Protein AF-A0AB74QGL4-F1 (afdb_monomer)

Foldseek 3Di:
DCVPQPPDPVVVVVVVVVVVVVVVVVVVVLVVVLVLVQLVCCLVPVDRPSVVSVVVSVVCVVVCVVVLVVVLVVLLVVLVPDPPDPDGDPSNVVSVCCSPPVVVVVVVVVVVVVCVPDPSVVCSVVSVVVVVVD

pLDDT: mean 82.76, std 7.64, range [56.25, 94.06]

Mean predicted aligned error: 7.87 Å

Structure (mmCIF, N/CA/C/O backbone):
data_AF-A0AB74QGL4-F1
#
_entry.id   AF-A0AB74QGL4-F1
#
loop_
_atom_site.group_PDB
_atom_site.id
_atom_site.type_symbol
_atom_site.label_atom_id
_atom_site.label_alt_id
_atom_site.label_comp_id
_atom_site.label_asym_id
_atom_site.label_entity_id
_atom_site.label_seq_id
_atom_site.pdbx_PDB_ins_code
_atom_site.Cartn_x
_atom_site.Cartn_y
_atom_site.Cartn_z
_atom_site.occupancy
_atom_site.B_iso_or_equiv
_atom_site.auth_seq_id
_atom_site.auth_comp_id
_atom_site.auth_asym_id
_atom_site.auth_atom_id
_atom_site.pdbx_PDB_model_num
ATOM 1 N N . MET A 1 1 ? 0.724 6.152 -17.174 1.00 58.84 1 MET A N 1
ATOM 2 C CA . MET A 1 1 ? 1.965 6.943 -17.337 1.00 58.84 1 MET A CA 1
ATOM 3 C C . MET A 1 1 ? 2.646 6.652 -18.674 1.00 58.84 1 MET A C 1
ATOM 5 O O . MET A 1 1 ? 2.504 7.461 -19.574 1.00 58.84 1 MET A O 1
ATOM 9 N N . PHE A 1 2 ? 3.272 5.487 -18.877 1.00 57.16 2 PHE A N 1
ATOM 10 C CA . PHE A 1 2 ? 4.032 5.209 -20.113 1.00 57.16 2 PHE A CA 1
ATOM 11 C C . PHE A 1 2 ? 3.190 4.930 -21.373 1.00 57.16 2 PHE A C 1
ATOM 13 O O . PHE A 1 2 ? 3.674 5.147 -22.476 1.00 57.16 2 PHE A O 1
ATOM 20 N N . ILE A 1 3 ? 1.934 4.488 -21.230 1.00 58.81 3 ILE A N 1
ATOM 21 C CA . ILE A 1 3 ? 1.041 4.209 -22.377 1.00 58.81 3 ILE A CA 1
ATOM 22 C C . ILE A 1 3 ? 0.466 5.495 -22.998 1.00 58.81 3 ILE A C 1
ATOM 24 O O . ILE A 1 3 ? 0.276 5.553 -24.204 1.00 58.81 3 ILE A O 1
ATOM 28 N N . ILE A 1 4 ? 0.211 6.528 -22.187 1.00 58.06 4 ILE A N 1
ATOM 29 C CA . ILE A 1 4 ? -0.467 7.764 -22.626 1.00 58.06 4 ILE A CA 1
ATOM 30 C C . ILE A 1 4 ? 0.546 8.831 -23.065 1.00 58.06 4 ILE A C 1
ATOM 32 O O . ILE A 1 4 ? 0.254 9.647 -23.929 1.00 58.06 4 ILE A O 1
ATOM 36 N N . VAL A 1 5 ? 1.742 8.826 -22.468 1.00 59.66 5 VAL A N 1
ATOM 37 C CA . VAL A 1 5 ? 2.702 9.932 -22.592 1.00 59.66 5 VAL A CA 1
ATOM 38 C C . VAL A 1 5 ? 3.974 9.560 -23.373 1.00 59.66 5 VAL A C 1
ATOM 40 O O . VAL A 1 5 ? 4.746 10.427 -23.784 1.00 59.66 5 VAL A O 1
ATOM 43 N N . GLY A 1 6 ? 4.193 8.267 -23.620 1.00 65.56 6 GLY A N 1
ATOM 44 C CA . GLY A 1 6 ? 5.364 7.774 -24.343 1.00 65.56 6 GLY A CA 1
ATOM 45 C C . GLY A 1 6 ? 6.688 8.069 -23.625 1.00 65.56 6 GLY A C 1
ATOM 46 O O . GLY A 1 6 ? 6.773 7.997 -22.401 1.00 65.56 6 GLY A O 1
ATOM 47 N N . GLN A 1 7 ? 7.726 8.383 -24.406 1.00 65.44 7 GLN A N 1
ATOM 48 C CA . GLN A 1 7 ? 9.082 8.738 -23.944 1.00 65.44 7 GLN A CA 1
ATOM 49 C C . GLN A 1 7 ? 9.241 10.249 -23.669 1.00 65.44 7 GLN A C 1
ATOM 51 O O . GLN A 1 7 ? 10.347 10.726 -23.425 1.00 65.44 7 GLN A O 1
ATOM 56 N N . ASN A 1 8 ? 8.159 11.036 -23.748 1.00 77.00 8 ASN A N 1
ATOM 57 C CA . ASN A 1 8 ? 8.252 12.489 -23.650 1.00 77.00 8 ASN A CA 1
ATOM 58 C C . ASN A 1 8 ? 8.458 12.923 -22.190 1.00 77.00 8 ASN A C 1
ATOM 60 O O . ASN A 1 8 ? 7.542 12.847 -21.367 1.00 77.00 8 ASN A O 1
ATOM 64 N N . TYR A 1 9 ? 9.670 13.385 -21.880 1.00 73.75 9 TYR A N 1
ATOM 65 C CA . TYR A 1 9 ? 10.119 13.714 -20.526 1.00 73.75 9 TYR A CA 1
ATOM 66 C C . TYR A 1 9 ? 9.180 14.686 -19.793 1.00 73.75 9 TYR A C 1
ATOM 68 O O . TYR A 1 9 ? 8.822 14.451 -18.639 1.00 73.75 9 TYR A O 1
ATOM 76 N N . ILE A 1 10 ? 8.703 15.728 -20.483 1.00 79.62 10 ILE A N 1
ATOM 77 C CA . ILE A 1 10 ? 7.786 16.726 -19.908 1.00 79.62 10 ILE A CA 1
ATOM 78 C C . ILE A 1 10 ? 6.482 16.063 -19.470 1.00 79.62 10 ILE A C 1
ATOM 80 O O . ILE A 1 10 ? 5.995 16.278 -18.362 1.00 79.62 10 ILE A O 1
ATOM 84 N N . GLY A 1 11 ? 5.918 15.212 -20.318 1.00 79.19 11 GLY A N 1
ATOM 85 C CA . GLY A 1 11 ? 4.656 14.576 -20.001 1.00 79.19 11 GLY A CA 1
ATOM 86 C C . GLY A 1 11 ? 4.783 13.485 -18.921 1.00 79.19 11 GLY A C 1
ATOM 87 O O . GLY A 1 11 ? 3.84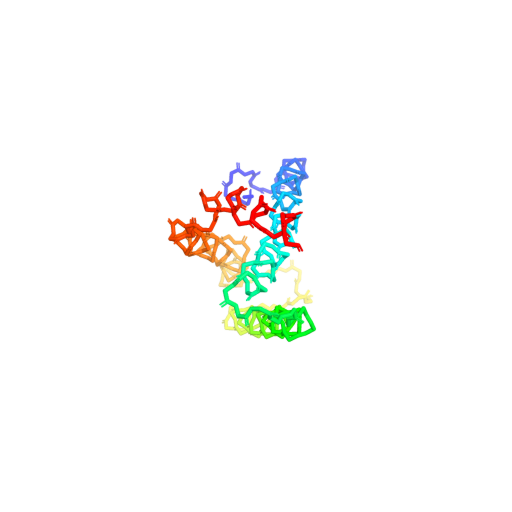5 13.273 -18.151 1.00 79.19 11 GLY A O 1
ATOM 88 N N . VAL A 1 12 ? 5.943 12.827 -18.806 1.00 79.50 12 VAL A N 1
ATOM 89 C CA . VAL A 1 12 ? 6.260 11.923 -17.684 1.00 79.50 12 VAL A CA 1
ATOM 90 C C . VAL A 1 12 ? 6.264 12.713 -16.371 1.00 79.50 12 VAL A C 1
ATOM 92 O O . VAL A 1 12 ? 5.668 12.264 -15.394 1.00 79.50 12 VAL A O 1
ATOM 95 N N . ILE A 1 13 ? 6.843 13.918 -16.347 1.00 82.00 13 ILE A N 1
ATOM 96 C CA . ILE A 1 13 ? 6.806 14.793 -15.164 1.00 82.00 13 ILE A CA 1
ATOM 97 C C . ILE A 1 13 ? 5.366 15.163 -14.797 1.00 82.00 13 ILE A C 1
ATOM 99 O O . ILE A 1 13 ? 4.964 14.961 -13.651 1.00 82.00 13 ILE A O 1
ATOM 103 N N . PHE A 1 14 ? 4.561 15.636 -15.753 1.00 83.94 14 PHE A N 1
ATOM 104 C CA . PHE A 1 14 ? 3.157 15.979 -15.488 1.00 83.94 14 PHE A CA 1
ATOM 105 C C . PHE A 1 14 ? 2.355 14.787 -14.947 1.00 83.94 14 PHE A C 1
ATOM 107 O O . PHE A 1 14 ? 1.614 14.921 -13.972 1.00 83.94 14 PHE A O 1
ATOM 114 N N . ALA A 1 15 ? 2.544 13.595 -15.518 1.00 81.38 15 ALA A N 1
ATOM 115 C CA . ALA A 1 15 ? 1.896 12.383 -15.028 1.00 81.38 15 ALA A CA 1
ATOM 116 C C . ALA A 1 15 ? 2.344 12.002 -13.604 1.00 81.38 15 ALA A C 1
ATOM 118 O O . ALA A 1 15 ? 1.521 11.532 -12.816 1.00 81.38 15 ALA A O 1
ATOM 119 N N . SER A 1 16 ? 3.615 12.225 -13.248 1.00 81.62 16 SER A N 1
ATOM 120 C CA . SER A 1 16 ? 4.120 12.020 -11.881 1.00 81.62 16 SER A CA 1
ATOM 121 C C . SER A 1 16 ? 3.458 12.956 -10.877 1.00 81.62 16 SER A C 1
ATOM 123 O O . SER A 1 16 ? 3.130 12.516 -9.777 1.00 81.62 16 SER A O 1
ATOM 125 N N . VAL A 1 17 ? 3.223 14.219 -11.248 1.00 85.94 17 VAL A N 1
ATOM 126 C CA . VAL A 1 17 ? 2.540 15.193 -10.380 1.00 85.94 17 VAL A CA 1
ATOM 127 C C . VAL A 1 17 ? 1.105 14.750 -10.103 1.00 85.94 17 VAL A C 1
ATOM 129 O O . VAL A 1 17 ? 0.704 14.668 -8.944 1.00 85.94 17 VAL A O 1
ATOM 132 N N . ILE A 1 18 ? 0.357 14.370 -11.143 1.00 85.31 18 ILE A N 1
ATOM 133 C CA . ILE A 1 18 ? -1.021 13.870 -10.995 1.00 85.31 18 ILE A CA 1
ATOM 134 C C . ILE A 1 18 ? -1.051 12.617 -10.111 1.00 85.31 18 ILE A C 1
ATOM 136 O O . ILE A 1 18 ? -1.861 12.518 -9.188 1.00 85.31 18 ILE A O 1
ATOM 140 N N . LYS A 1 19 ? -0.129 11.673 -10.346 1.00 82.38 19 LYS A N 1
ATOM 141 C CA . LYS A 1 19 ? 0.020 10.475 -9.509 1.00 82.38 19 LYS A CA 1
ATOM 142 C C . LYS A 1 19 ? 0.323 10.844 -8.052 1.00 82.38 19 LYS A C 1
ATOM 144 O O . LYS A 1 19 ? -0.220 10.213 -7.146 1.00 82.38 19 LYS A O 1
ATOM 149 N N . GLY A 1 20 ? 1.172 11.845 -7.820 1.00 84.31 20 GLY A N 1
ATOM 150 C CA . GLY A 1 20 ? 1.522 12.342 -6.489 1.00 84.31 20 GLY A CA 1
ATOM 151 C C . GLY A 1 20 ? 0.308 12.858 -5.721 1.00 84.31 20 GLY A C 1
ATOM 152 O O . GLY A 1 20 ? 0.088 12.439 -4.589 1.00 84.31 20 GLY A O 1
ATOM 153 N N . ILE A 1 21 ? -0.527 13.675 -6.367 1.00 87.94 21 ILE A N 1
ATOM 154 C CA . ILE A 1 21 ? -1.764 14.207 -5.771 1.00 87.94 21 ILE A CA 1
ATOM 155 C C . ILE A 1 21 ? -2.724 13.068 -5.398 1.00 87.94 21 ILE A C 1
ATOM 157 O O . ILE A 1 21 ? -3.218 13.022 -4.274 1.00 87.94 21 ILE A O 1
ATOM 161 N N . GLY A 1 22 ? -2.937 12.102 -6.300 1.00 83.56 22 GLY A N 1
ATOM 162 C CA . GLY A 1 22 ? -3.781 10.937 -6.003 1.00 83.56 22 GLY A CA 1
ATOM 163 C C . GLY A 1 22 ? -3.228 10.069 -4.866 1.00 83.56 22 GLY A C 1
ATOM 164 O O . GLY A 1 22 ? -3.978 9.601 -4.012 1.00 83.56 22 GLY A O 1
ATOM 165 N N . SER A 1 23 ? -1.905 9.898 -4.812 1.00 82.62 23 SER A N 1
ATOM 166 C CA . SER A 1 23 ? -1.247 9.113 -3.759 1.00 82.62 23 SER A CA 1
ATOM 167 C C . SER A 1 23 ? -1.340 9.791 -2.390 1.00 82.62 23 SER A C 1
ATOM 169 O O . SER A 1 23 ? -1.450 9.096 -1.383 1.00 82.62 23 SER A O 1
ATOM 171 N N . ALA A 1 24 ? -1.331 11.128 -2.345 1.00 84.81 24 ALA A N 1
ATOM 172 C CA . ALA A 1 24 ? -1.468 11.884 -1.103 1.00 84.81 24 ALA A CA 1
ATOM 173 C C . ALA A 1 24 ? -2.826 11.636 -0.435 1.00 84.81 24 ALA A C 1
ATOM 175 O O . ALA A 1 24 ? -2.865 11.346 0.758 1.00 84.81 24 ALA A O 1
ATOM 176 N N . GLY A 1 25 ? -3.916 11.658 -1.212 1.00 84.31 25 GLY A N 1
ATOM 177 C CA . GLY A 1 25 ? -5.257 11.359 -0.700 1.00 84.31 25 GLY A CA 1
ATOM 178 C C . GLY A 1 25 ? -5.364 9.941 -0.136 1.00 84.31 25 GLY A C 1
ATOM 179 O O . GLY A 1 25 ? -5.852 9.745 0.974 1.00 84.31 25 GLY A O 1
ATOM 180 N N . ILE A 1 26 ? -4.825 8.950 -0.856 1.00 84.44 26 ILE A N 1
ATOM 181 C CA . ILE A 1 26 ? -4.811 7.557 -0.385 1.00 84.44 26 ILE A CA 1
ATOM 182 C C . ILE A 1 26 ? -4.031 7.433 0.931 1.00 84.44 26 ILE A C 1
ATOM 184 O O . ILE A 1 26 ? -4.502 6.782 1.862 1.00 84.44 26 ILE A O 1
ATOM 188 N N . ALA A 1 27 ? -2.861 8.072 1.025 1.00 84.75 27 ALA A N 1
ATOM 189 C CA . ALA A 1 27 ? -2.041 8.031 2.230 1.00 84.75 27 ALA A CA 1
ATOM 190 C C . ALA A 1 27 ? -2.750 8.677 3.431 1.00 84.75 27 ALA A C 1
ATOM 192 O O . ALA A 1 27 ? -2.728 8.102 4.516 1.00 84.75 27 ALA A O 1
ATOM 193 N N . SER A 1 28 ? -3.419 9.822 3.248 1.00 85.12 28 SER A N 1
ATOM 194 C CA . SER A 1 28 ? -4.167 10.470 4.333 1.00 85.12 28 SER A CA 1
ATOM 195 C C . SER A 1 28 ? -5.360 9.638 4.800 1.00 85.12 28 SER A C 1
ATOM 197 O O . SER A 1 28 ? -5.559 9.469 6.001 1.00 85.12 28 SER A O 1
ATOM 199 N N . THR A 1 29 ? -6.129 9.070 3.868 1.00 84.88 29 THR A N 1
ATOM 200 C CA . THR A 1 29 ? -7.326 8.288 4.206 1.00 84.88 29 THR A CA 1
ATOM 201 C C . THR A 1 29 ? -6.969 6.960 4.868 1.00 84.88 29 THR A C 1
ATOM 203 O O . THR A 1 29 ? -7.709 6.491 5.726 1.00 84.88 29 THR A O 1
ATOM 206 N N . MET A 1 30 ? -5.816 6.368 4.536 1.00 85.56 30 MET A N 1
ATOM 207 C CA . MET A 1 30 ? -5.351 5.140 5.183 1.00 85.56 30 MET A CA 1
ATOM 208 C C . MET A 1 30 ? -5.217 5.305 6.704 1.00 85.56 30 MET A C 1
ATOM 210 O O . MET A 1 30 ? -5.660 4.431 7.443 1.00 85.56 30 MET A O 1
ATOM 214 N N . PHE A 1 31 ? -4.638 6.413 7.176 1.00 84.56 31 PHE A N 1
ATOM 215 C CA . PHE A 1 31 ? -4.503 6.663 8.615 1.00 84.56 31 PHE A CA 1
ATOM 216 C C . PHE A 1 31 ? -5.840 6.992 9.283 1.00 84.56 31 PHE A C 1
ATOM 218 O O . PHE A 1 31 ? -6.066 6.552 10.407 1.00 84.56 31 PHE A O 1
ATOM 225 N N . ALA A 1 32 ? -6.732 7.701 8.584 1.00 86.62 32 ALA A N 1
ATOM 226 C CA . ALA A 1 32 ? -8.074 7.994 9.084 1.00 86.62 32 ALA A CA 1
ATOM 227 C C . ALA A 1 32 ? -8.875 6.706 9.341 1.00 86.62 32 ALA A C 1
ATOM 229 O O . ALA A 1 32 ? -9.318 6.482 10.459 1.00 86.62 32 ALA A O 1
ATOM 230 N N . ILE A 1 33 ? -8.924 5.792 8.364 1.00 86.00 33 ILE A N 1
ATOM 231 C CA . ILE A 1 33 ? -9.646 4.511 8.482 1.00 86.00 33 ILE A CA 1
ATOM 232 C C . ILE A 1 33 ? -9.133 3.668 9.657 1.00 86.00 33 ILE A C 1
ATOM 234 O O . ILE A 1 33 ? -9.913 3.008 10.342 1.00 86.00 33 ILE A O 1
ATOM 238 N N . VAL A 1 34 ? -7.819 3.670 9.906 1.00 87.56 34 VAL A N 1
ATOM 239 C CA . VAL A 1 34 ? -7.251 2.954 11.057 1.00 87.56 34 VAL A CA 1
ATOM 240 C C . VAL A 1 34 ? -7.751 3.562 12.367 1.00 87.56 34 VAL A C 1
ATOM 242 O O . VAL A 1 34 ? -8.150 2.797 13.246 1.00 87.56 34 VAL A O 1
ATOM 245 N N . SER A 1 35 ? -7.791 4.895 12.483 1.00 86.06 35 SER A N 1
ATOM 246 C CA . SER A 1 35 ? -8.407 5.566 13.638 1.00 86.06 35 SER A CA 1
ATOM 247 C C . SER A 1 35 ? -9.862 5.138 13.788 1.00 86.06 35 SER A C 1
ATOM 249 O O . SER A 1 35 ? -10.202 4.556 14.814 1.00 86.06 35 SER A O 1
ATOM 251 N N . ASP A 1 36 ? -10.663 5.249 12.722 1.00 86.56 36 ASP A N 1
ATOM 252 C CA . ASP A 1 36 ? -12.099 4.951 12.768 1.00 86.56 36 ASP A CA 1
ATOM 253 C C . ASP A 1 36 ? -12.383 3.536 13.295 1.00 86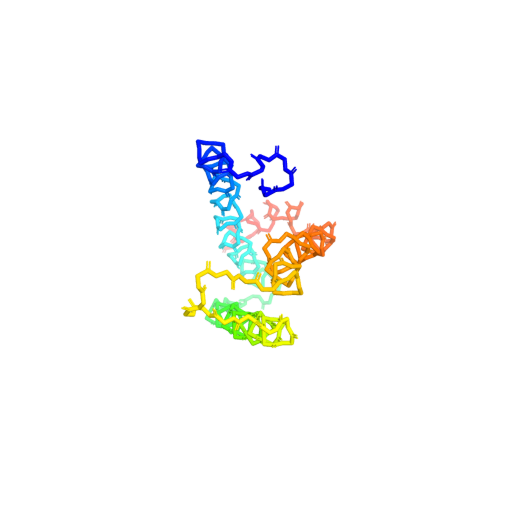.56 36 ASP A C 1
ATOM 255 O O . ASP A 1 36 ? -13.324 3.295 14.058 1.00 86.56 36 ASP A O 1
ATOM 259 N N . THR A 1 37 ? -11.538 2.570 12.919 1.00 85.12 37 THR A N 1
ATOM 260 C CA . THR A 1 37 ? -11.643 1.189 13.410 1.00 85.12 37 THR A CA 1
ATOM 261 C C . THR A 1 37 ? -11.265 1.021 14.883 1.00 85.12 37 THR A C 1
ATOM 263 O O . THR A 1 37 ? -11.813 0.133 15.542 1.00 85.12 37 THR A O 1
ATOM 266 N N . ILE A 1 38 ? -10.367 1.855 15.418 1.00 85.88 38 ILE A N 1
ATOM 267 C CA . ILE A 1 38 ? -10.040 1.899 16.850 1.00 85.88 38 ILE A CA 1
ATOM 268 C C . ILE A 1 38 ? -11.251 2.392 17.635 1.00 85.88 38 ILE A C 1
ATOM 270 O O . ILE A 1 38 ? -11.653 1.726 18.592 1.00 85.88 38 ILE A O 1
ATOM 274 N N . GLU A 1 39 ? -11.872 3.494 17.205 1.00 85.38 39 GLU A N 1
ATOM 275 C CA . GLU A 1 39 ? -13.074 4.017 17.862 1.00 85.38 39 GLU A CA 1
ATOM 276 C C . GLU A 1 39 ? -14.246 3.027 17.774 1.00 85.38 39 GLU A C 1
ATOM 278 O O . GLU A 1 39 ? -14.919 2.768 18.772 1.00 85.38 39 GLU A O 1
ATOM 283 N N . TYR A 1 40 ? -14.457 2.385 16.620 1.00 84.44 40 TYR A N 1
ATOM 284 C CA . TYR A 1 40 ? -15.470 1.331 16.484 1.00 84.44 40 TYR A CA 1
ATOM 285 C C . TYR A 1 40 ? -15.226 0.145 17.427 1.00 84.44 40 TYR A C 1
ATOM 287 O O . TYR A 1 40 ? -16.162 -0.385 18.035 1.00 84.44 40 TYR A O 1
ATOM 295 N N . GLY A 1 41 ? -13.969 -0.288 17.552 1.00 84.62 41 GLY A N 1
ATOM 296 C CA . GLY A 1 41 ? -13.579 -1.362 18.461 1.00 84.62 41 GLY A CA 1
ATOM 297 C C . GLY A 1 41 ? -13.864 -1.010 19.919 1.00 84.62 41 GLY A C 1
ATOM 298 O O . GLY A 1 41 ? -14.431 -1.830 20.646 1.00 84.62 41 GLY A O 1
ATOM 299 N N . GLU A 1 42 ? -13.539 0.216 20.327 1.00 86.50 42 GLU A N 1
ATOM 300 C CA . GLU A 1 42 ? -13.828 0.737 21.666 1.00 86.50 42 GLU A CA 1
ATOM 301 C C . GLU A 1 42 ? -15.334 0.795 21.938 1.00 86.50 42 GLU A C 1
ATOM 303 O O . GLU A 1 42 ? -15.784 0.310 22.976 1.00 86.50 42 GLU A O 1
ATOM 308 N N . TRP A 1 43 ? -16.132 1.285 20.987 1.00 83.94 43 TRP A N 1
ATOM 309 C CA . TRP A 1 43 ? -17.590 1.334 21.118 1.00 83.94 43 TRP A CA 1
ATOM 310 C C . TRP A 1 43 ? -18.210 -0.056 21.314 1.00 83.94 43 TRP A C 1
ATOM 312 O O . TRP A 1 43 ? -19.048 -0.250 22.196 1.00 83.94 43 TRP A O 1
ATOM 322 N N . LYS A 1 44 ? -17.763 -1.052 20.539 1.00 82.12 44 LYS A N 1
ATOM 323 C CA . LYS A 1 44 ? -18.334 -2.407 20.572 1.00 82.12 44 LYS A CA 1
ATOM 324 C C . LYS A 1 44 ? -17.854 -3.252 21.752 1.00 82.12 44 LYS A C 1
ATOM 326 O O . LYS A 1 44 ? -18.600 -4.100 22.237 1.00 82.12 44 LYS A O 1
ATOM 331 N N . THR A 1 45 ? -16.603 -3.080 22.175 1.00 84.06 45 THR A N 1
ATOM 332 C CA . THR A 1 45 ? -15.980 -3.925 23.211 1.00 84.06 45 THR A CA 1
ATOM 333 C C . THR A 1 45 ? -15.889 -3.249 24.576 1.00 84.06 45 THR A C 1
ATOM 335 O O . THR A 1 45 ? -15.718 -3.938 25.577 1.00 84.06 45 THR A O 1
ATOM 338 N N . GLY A 1 46 ? -16.008 -1.920 24.635 1.00 79.12 46 GLY A N 1
ATOM 339 C CA . GLY A 1 46 ? -15.799 -1.121 25.843 1.00 79.12 46 GLY A CA 1
ATOM 340 C C . GLY A 1 46 ? -14.331 -0.951 26.248 1.00 79.12 46 GLY A C 1
ATOM 341 O O . GLY A 1 46 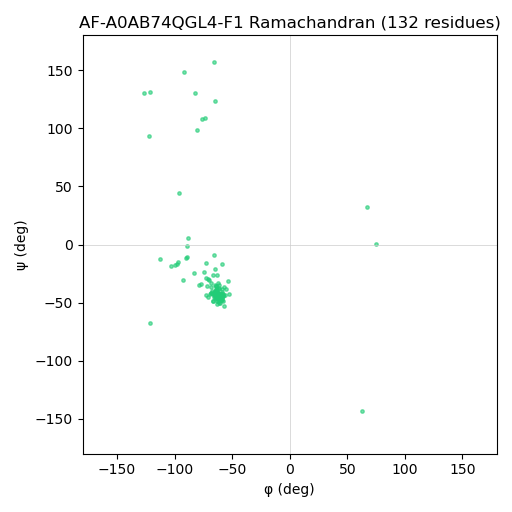? -14.067 -0.299 27.254 1.00 79.12 46 GLY A O 1
ATOM 342 N N . TYR A 1 47 ? -13.380 -1.516 25.493 1.00 81.88 47 TYR A N 1
ATOM 343 C CA . TYR A 1 47 ? -11.945 -1.419 25.765 1.00 81.88 47 TYR A CA 1
ATOM 344 C C . TYR A 1 47 ? -11.210 -0.787 24.584 1.00 81.88 47 TYR A C 1
ATOM 346 O O . TYR A 1 47 ? -11.337 -1.228 23.441 1.00 81.88 47 TYR A O 1
ATOM 354 N N . ARG A 1 48 ? -10.369 0.211 24.863 1.00 81.12 48 ARG A N 1
ATOM 355 C CA . ARG A 1 48 ? -9.559 0.871 23.838 1.00 81.12 48 ARG A CA 1
ATOM 356 C C . ARG A 1 48 ? -8.317 0.039 23.504 1.00 81.12 48 ARG A C 1
ATOM 358 O O . ARG A 1 48 ? -7.306 0.091 24.200 1.00 81.12 48 ARG A O 1
ATOM 365 N N . THR A 1 49 ? -8.371 -0.733 22.419 1.00 85.06 49 THR A N 1
ATOM 366 C CA . THR A 1 49 ? -7.258 -1.584 21.942 1.00 85.06 49 THR A CA 1
ATOM 367 C C . THR A 1 49 ? -6.420 -0.917 20.847 1.00 85.06 49 THR A C 1
ATOM 369 O O . THR A 1 49 ? -6.060 -1.540 19.846 1.00 85.06 49 THR A O 1
ATOM 372 N N . GLU A 1 50 ? -6.094 0.360 21.032 1.00 84.94 50 GLU A N 1
ATOM 373 C CA . GLU A 1 50 ? -5.385 1.188 20.048 1.00 84.94 50 GLU A CA 1
ATOM 374 C C . GLU A 1 50 ? -4.023 0.600 19.644 1.00 84.94 50 GLU A C 1
ATOM 376 O O . GLU A 1 50 ? -3.702 0.499 18.459 1.00 84.94 50 GLU A O 1
ATOM 381 N N . GLY A 1 51 ? -3.244 0.121 20.622 1.00 87.06 51 GLY A N 1
ATOM 382 C CA . GLY A 1 51 ? -1.920 -0.456 20.374 1.00 87.06 51 GLY A CA 1
ATOM 383 C C . GLY A 1 51 ? -1.954 -1.738 19.536 1.00 87.06 51 GLY A C 1
ATOM 384 O O . GLY A 1 51 ? -1.076 -1.951 18.697 1.00 87.06 51 GLY A O 1
ATOM 385 N N . LEU A 1 52 ? -2.980 -2.577 19.711 1.00 88.94 52 LEU A N 1
ATOM 386 C CA . LEU A 1 52 ? -3.128 -3.823 18.956 1.00 88.94 52 LEU A CA 1
ATOM 387 C C . LEU A 1 52 ? -3.481 -3.542 17.490 1.00 88.94 52 LEU A C 1
ATOM 389 O O . LEU A 1 52 ? -2.864 -4.115 16.591 1.00 88.94 52 LEU A O 1
ATOM 393 N N . ILE A 1 53 ? -4.425 -2.628 17.245 1.00 88.06 53 ILE A N 1
ATOM 394 C CA . ILE A 1 53 ? -4.880 -2.276 15.891 1.00 88.06 53 ILE A CA 1
ATOM 395 C C . ILE A 1 53 ? -3.773 -1.547 15.115 1.00 88.06 53 ILE A C 1
ATOM 397 O O . ILE A 1 53 ? -3.506 -1.885 13.957 1.00 88.06 53 ILE A O 1
ATOM 401 N N . ASN A 1 54 ? -3.048 -0.621 15.753 1.00 88.81 54 ASN A N 1
ATOM 402 C CA . ASN A 1 54 ? -1.897 0.042 15.127 1.00 88.81 54 ASN A CA 1
ATOM 403 C C . ASN A 1 54 ? -0.755 -0.938 14.811 1.00 88.81 54 ASN A C 1
ATOM 405 O O . ASN A 1 54 ? -0.123 -0.848 13.751 1.00 88.81 54 ASN A O 1
ATOM 409 N N . SER A 1 55 ? -0.511 -1.913 15.692 1.00 92.19 55 SER A N 1
ATOM 410 C CA . SER A 1 55 ? 0.490 -2.961 15.456 1.00 92.19 55 SER A CA 1
ATOM 411 C C . SER A 1 55 ? 0.097 -3.869 14.291 1.00 92.19 55 SER A C 1
ATOM 413 O O . SER A 1 55 ? 0.931 -4.146 13.427 1.00 92.19 55 SER A O 1
ATOM 415 N N . ALA A 1 56 ? -1.172 -4.283 14.216 1.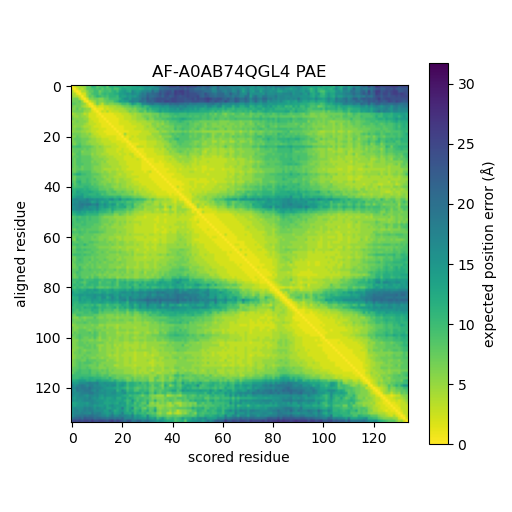00 90.50 56 ALA A N 1
ATOM 416 C CA . ALA A 1 56 ? -1.696 -5.076 13.105 1.00 90.50 56 ALA A CA 1
ATOM 417 C C . ALA A 1 56 ? -1.598 -4.320 11.768 1.00 90.50 56 ALA A C 1
ATOM 419 O O . ALA A 1 56 ? -1.141 -4.881 10.770 1.00 90.50 56 ALA A O 1
ATOM 420 N N . SER A 1 57 ? -1.933 -3.027 11.765 1.00 88.44 57 SER A N 1
ATOM 421 C CA . SER A 1 57 ? -1.817 -2.155 10.588 1.00 88.44 57 SER A CA 1
ATOM 422 C C . SER A 1 57 ? -0.364 -2.028 10.116 1.00 88.44 57 SER A C 1
ATOM 424 O O . SER A 1 57 ? -0.058 -2.213 8.936 1.00 88.44 57 SER A O 1
ATOM 426 N N . SER A 1 58 ? 0.564 -1.804 11.052 1.00 90.31 58 SER A N 1
ATOM 427 C CA . SER A 1 58 ? 2.003 -1.722 10.768 1.00 90.31 58 SER A CA 1
ATOM 428 C C . SER A 1 58 ? 2.577 -3.044 10.254 1.00 90.31 58 SER A C 1
ATOM 430 O O . SER A 1 58 ? 3.422 -3.055 9.356 1.00 90.31 5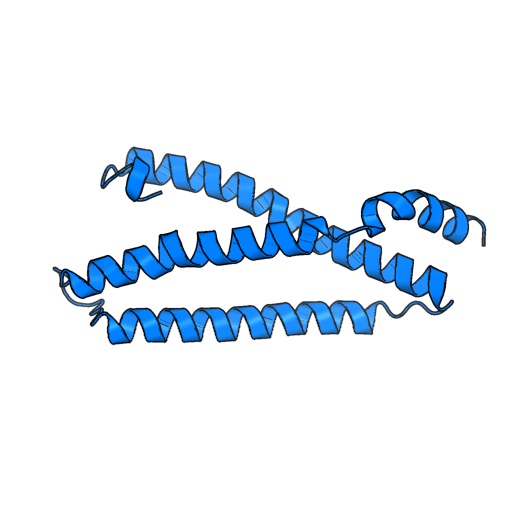8 SER A O 1
ATOM 432 N N . PHE A 1 59 ? 2.123 -4.171 10.806 1.00 92.94 59 PHE A N 1
ATOM 433 C CA . PHE A 1 59 ? 2.491 -5.500 10.329 1.00 92.94 59 PHE A CA 1
ATOM 434 C C . PHE A 1 59 ? 2.020 -5.715 8.889 1.00 92.94 59 PHE A C 1
ATOM 436 O O . PHE A 1 59 ? 2.829 -6.087 8.039 1.00 92.94 59 PHE A O 1
ATOM 443 N N . GLY A 1 60 ? 0.756 -5.398 8.592 1.00 90.38 60 GLY A N 1
ATOM 444 C CA . GLY A 1 60 ? 0.201 -5.477 7.241 1.00 90.38 60 GLY A CA 1
ATOM 445 C C . GLY A 1 60 ? 1.002 -4.650 6.235 1.00 90.38 60 GLY A C 1
ATOM 446 O O . GLY A 1 60 ? 1.351 -5.153 5.167 1.00 90.38 60 GLY A O 1
ATOM 447 N N . PHE A 1 61 ? 1.389 -3.423 6.603 1.00 89.12 61 PHE A N 1
ATOM 448 C CA . PHE A 1 61 ? 2.221 -2.571 5.751 1.00 89.12 61 PHE A CA 1
ATOM 449 C C . PHE A 1 61 ? 3.599 -3.187 5.473 1.00 89.12 61 PHE A C 1
ATOM 451 O O . PHE A 1 61 ? 4.033 -3.241 4.323 1.00 89.12 61 PHE A O 1
ATOM 458 N N . LYS A 1 62 ? 4.282 -3.700 6.505 1.00 92.06 62 LYS A N 1
ATOM 459 C CA . LYS A 1 62 ? 5.606 -4.331 6.357 1.00 92.06 62 LYS A CA 1
ATOM 460 C C . LYS A 1 62 ? 5.551 -5.593 5.503 1.00 92.06 62 LYS A C 1
ATOM 462 O O . LYS A 1 62 ? 6.380 -5.758 4.611 1.00 92.06 62 LYS A O 1
ATOM 467 N N . VAL A 1 63 ? 4.573 -6.461 5.752 1.00 94.06 63 VAL A N 1
ATOM 468 C CA . VAL A 1 63 ? 4.382 -7.694 4.978 1.00 94.06 63 VAL A CA 1
ATOM 469 C C . VAL A 1 63 ? 4.033 -7.366 3.531 1.00 94.06 63 VAL A C 1
ATOM 471 O O . VAL A 1 63 ? 4.644 -7.922 2.623 1.00 94.06 63 VAL A O 1
ATOM 474 N N . GLY A 1 64 ? 3.119 -6.420 3.303 1.00 89.56 64 GLY A N 1
ATOM 475 C CA . GLY A 1 64 ? 2.751 -5.971 1.962 1.00 89.56 64 GLY A CA 1
ATOM 476 C C . GLY A 1 64 ? 3.939 -5.395 1.192 1.00 89.56 64 GLY A C 1
ATOM 477 O O . GLY A 1 64 ? 4.137 -5.733 0.028 1.00 89.56 64 GLY A O 1
ATOM 478 N N . ASN A 1 65 ? 4.778 -4.587 1.845 1.00 90.44 65 ASN A N 1
ATOM 479 C CA . ASN A 1 65 ? 5.969 -4.012 1.220 1.00 90.44 65 ASN A CA 1
ATOM 480 C C . ASN A 1 65 ? 7.032 -5.082 0.906 1.00 90.44 65 ASN A C 1
ATOM 482 O O . ASN A 1 65 ? 7.600 -5.094 -0.187 1.00 90.44 65 ASN A O 1
ATOM 486 N N . GLY A 1 66 ? 7.244 -6.029 1.826 1.00 92.19 66 GLY A N 1
ATOM 487 C CA . GLY A 1 66 ? 8.152 -7.159 1.622 1.00 92.19 66 GLY A CA 1
ATOM 488 C C . GLY A 1 66 ? 7.709 -8.067 0.474 1.00 92.19 66 GLY A C 1
ATOM 489 O O . GLY A 1 66 ? 8.486 -8.325 -0.444 1.00 92.19 66 GLY A O 1
ATOM 490 N N . LEU A 1 67 ? 6.442 -8.495 0.479 1.00 91.88 67 LEU A N 1
ATOM 491 C CA . LEU A 1 67 ? 5.863 -9.309 -0.593 1.00 91.88 67 LEU A CA 1
ATOM 492 C C . LEU A 1 67 ? 5.861 -8.561 -1.927 1.00 91.88 67 LEU A C 1
ATOM 494 O O . LEU A 1 67 ? 6.248 -9.131 -2.944 1.00 91.88 67 LEU A O 1
ATOM 498 N N . GLY A 1 68 ? 5.486 -7.280 -1.926 1.00 89.19 68 GLY A N 1
ATOM 499 C CA . GLY A 1 68 ? 5.507 -6.439 -3.119 1.00 89.19 68 GLY A CA 1
ATOM 500 C C . GLY A 1 68 ? 6.904 -6.357 -3.729 1.00 89.19 68 GLY A C 1
ATOM 501 O O . GLY A 1 68 ? 7.071 -6.614 -4.918 1.00 89.19 68 GLY A O 1
ATOM 502 N N . SER A 1 69 ? 7.921 -6.089 -2.910 1.00 89.56 69 SER A N 1
ATOM 503 C CA . SER A 1 69 ? 9.316 -6.020 -3.361 1.00 89.56 69 SER A CA 1
ATOM 504 C C . SER A 1 69 ? 9.827 -7.363 -3.888 1.00 89.56 69 SER A C 1
ATOM 506 O O . SER A 1 69 ? 10.504 -7.399 -4.916 1.00 89.56 69 SER A O 1
ATOM 508 N N . ALA A 1 70 ? 9.467 -8.474 -3.239 1.00 91.56 70 ALA A N 1
ATOM 509 C CA . ALA A 1 70 ? 9.839 -9.814 -3.688 1.00 91.56 70 ALA A CA 1
ATOM 510 C C . ALA A 1 70 ? 9.202 -10.168 -5.042 1.00 91.56 70 ALA A C 1
ATOM 512 O O . ALA A 1 70 ? 9.896 -10.636 -5.945 1.00 91.56 70 ALA A O 1
ATOM 513 N N . ILE A 1 71 ? 7.903 -9.892 -5.213 1.00 89.88 71 ILE A N 1
ATOM 514 C CA . ILE A 1 71 ? 7.185 -10.120 -6.476 1.00 89.88 71 ILE A CA 1
ATOM 515 C C . ILE A 1 71 ? 7.776 -9.246 -7.586 1.00 89.88 71 ILE A C 1
ATOM 517 O O . ILE A 1 71 ? 8.039 -9.744 -8.679 1.00 89.88 71 ILE A O 1
ATOM 521 N N . LEU A 1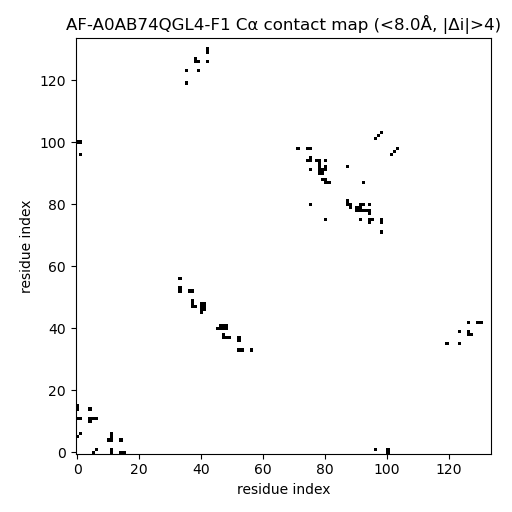 72 ? 8.038 -7.964 -7.309 1.00 89.38 72 LEU A N 1
ATOM 522 C CA . LEU A 1 72 ? 8.676 -7.058 -8.267 1.00 89.38 72 LEU A CA 1
ATOM 523 C C . LEU A 1 72 ? 10.055 -7.575 -8.699 1.00 89.38 72 LEU A C 1
ATOM 525 O O . LEU A 1 72 ? 10.338 -7.625 -9.895 1.00 89.38 72 LEU A O 1
ATOM 529 N N . GLY A 1 73 ? 10.887 -8.005 -7.748 1.00 89.06 73 GLY A N 1
ATOM 530 C CA . GLY A 1 73 ? 12.203 -8.576 -8.035 1.00 89.06 73 GLY A CA 1
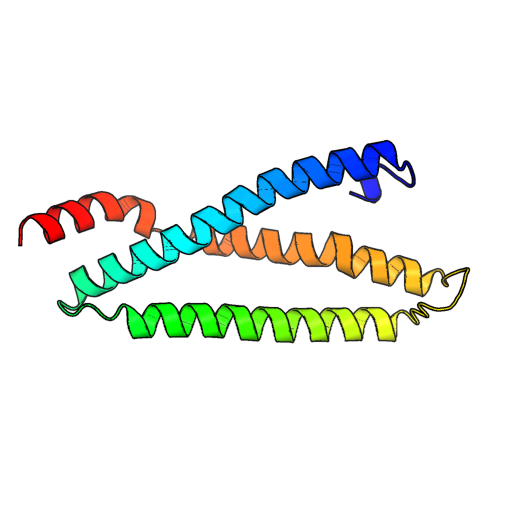ATOM 531 C C . GLY A 1 73 ? 12.124 -9.847 -8.882 1.00 89.06 73 GLY A C 1
ATOM 532 O O . GLY A 1 73 ? 12.864 -9.982 -9.856 1.00 89.06 73 GLY A O 1
ATOM 533 N N . ALA A 1 74 ? 11.190 -10.748 -8.567 1.00 89.62 74 ALA A N 1
ATOM 534 C CA . ALA A 1 74 ? 10.978 -11.976 -9.327 1.00 89.62 74 ALA A CA 1
ATOM 535 C C . ALA A 1 74 ? 10.555 -11.692 -10.777 1.00 89.62 74 ALA A C 1
ATOM 537 O O . ALA A 1 74 ? 11.128 -12.260 -11.705 1.00 89.62 74 ALA A O 1
ATOM 538 N N . VAL A 1 75 ? 9.608 -10.771 -10.991 1.00 88.12 75 VAL A N 1
ATOM 539 C CA . VAL A 1 75 ? 9.140 -10.397 -12.339 1.00 88.12 75 VAL A CA 1
ATOM 540 C C . VAL A 1 75 ? 10.264 -9.761 -13.162 1.00 88.12 75 VAL A C 1
ATOM 542 O O . VAL A 1 75 ? 10.436 -10.109 -14.329 1.00 88.12 75 VAL A O 1
ATOM 545 N N . LEU A 1 76 ? 11.073 -8.880 -12.564 1.00 87.94 76 LEU A N 1
ATOM 546 C CA . LEU A 1 76 ? 12.232 -8.287 -13.244 1.00 87.94 76 LEU A CA 1
ATOM 547 C C . LEU A 1 76 ? 13.301 -9.332 -13.586 1.00 87.94 76 LEU A C 1
ATOM 549 O O . LEU A 1 76 ? 13.877 -9.283 -14.673 1.00 87.94 76 LEU A O 1
ATOM 553 N N . SER A 1 77 ? 13.553 -10.279 -12.680 1.00 87.19 77 SER A N 1
ATOM 554 C CA . SER A 1 77 ? 14.529 -11.351 -12.890 1.00 87.19 77 SER A CA 1
ATOM 555 C C . SER A 1 77 ? 14.107 -12.290 -14.022 1.00 87.19 77 SER A C 1
ATOM 557 O O . SER A 1 77 ? 14.916 -12.561 -14.907 1.00 87.19 77 SER A O 1
ATOM 559 N N . ILE A 1 78 ? 12.837 -12.711 -14.055 1.00 86.75 78 ILE A N 1
ATOM 560 C CA . ILE A 1 78 ? 12.272 -13.530 -15.144 1.00 86.75 78 ILE A CA 1
ATOM 561 C C . ILE A 1 78 ? 12.335 -12.779 -16.479 1.00 86.75 78 ILE A C 1
ATOM 563 O O . ILE A 1 78 ? 12.630 -13.371 -17.515 1.00 86.75 78 ILE A O 1
ATOM 567 N N . GLY A 1 79 ? 12.109 -11.464 -16.453 1.00 82.62 79 GLY A N 1
ATOM 568 C CA . GLY A 1 79 ? 12.240 -10.589 -17.614 1.00 82.62 79 GLY A CA 1
ATOM 569 C C . GLY A 1 79 ? 13.657 -10.435 -18.161 1.00 82.62 79 GLY A C 1
ATOM 570 O O . GLY A 1 79 ? 13.825 -9.828 -19.216 1.00 82.62 79 GLY A O 1
ATOM 571 N N . GLY A 1 80 ? 14.676 -10.943 -17.462 1.00 83.56 80 GLY A N 1
ATOM 572 C CA . GLY A 1 80 ? 16.076 -10.773 -17.844 1.00 83.56 80 GLY A CA 1
ATOM 573 C C . GLY A 1 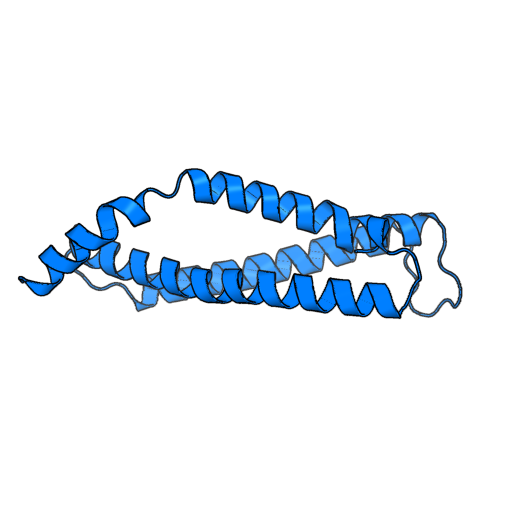80 ? 16.549 -9.324 -17.732 1.00 83.56 80 GLY A C 1
ATOM 574 O O . GLY A 1 80 ? 17.367 -8.887 -18.538 1.00 83.56 80 GLY A O 1
ATOM 575 N N . TYR A 1 81 ? 16.014 -8.558 -16.774 1.00 85.06 81 TYR A N 1
ATOM 576 C CA . TYR A 1 81 ? 16.424 -7.172 -16.549 1.00 85.06 81 TYR A CA 1
ATOM 577 C C . TYR A 1 81 ? 17.889 -7.092 -16.098 1.00 85.06 81 TYR A C 1
ATOM 579 O O . TYR A 1 81 ? 18.264 -7.663 -15.073 1.00 85.06 81 TYR A O 1
ATOM 587 N N . VAL A 1 82 ? 18.710 -6.331 -16.830 1.00 83.62 82 VAL A N 1
ATOM 588 C CA . VAL A 1 82 ? 20.135 -6.122 -16.519 1.00 83.62 82 VAL A CA 1
ATOM 589 C C . VAL A 1 82 ? 20.395 -4.633 -16.345 1.00 83.62 82 VAL A C 1
ATOM 591 O O . VAL A 1 82 ? 20.682 -3.939 -17.313 1.00 83.62 82 VAL A O 1
ATOM 594 N N . GLY A 1 83 ? 20.331 -4.116 -15.117 1.00 77.75 83 GLY A N 1
ATOM 595 C CA . GLY A 1 83 ? 20.424 -2.669 -14.856 1.00 77.75 83 GLY A CA 1
ATOM 596 C C . GLY A 1 83 ? 21.709 -1.975 -15.340 1.00 77.75 83 GLY A C 1
ATOM 597 O O . GLY A 1 83 ? 21.722 -0.756 -15.466 1.00 77.75 83 GLY A O 1
ATOM 598 N N . THR A 1 84 ? 22.775 -2.727 -15.631 1.00 80.12 84 THR A N 1
ATOM 599 C CA . THR A 1 84 ? 24.051 -2.210 -16.161 1.00 80.12 84 THR A CA 1
ATOM 600 C C . THR A 1 84 ? 24.107 -2.135 -17.689 1.00 80.12 84 THR A C 1
ATOM 602 O O . THR A 1 84 ? 25.039 -1.544 -18.232 1.00 80.12 84 THR A O 1
ATOM 605 N N . SER A 1 85 ? 23.140 -2.724 -18.400 1.00 79.12 85 SER A N 1
ATOM 606 C CA . SER A 1 85 ? 23.108 -2.702 -19.864 1.00 79.12 85 SER A CA 1
ATOM 607 C C . SER A 1 85 ? 22.510 -1.397 -20.386 1.00 79.12 85 SER A C 1
ATOM 609 O O . SER A 1 85 ? 21.410 -1.006 -19.988 1.00 79.12 85 SER A O 1
ATOM 611 N N . ALA A 1 86 ? 23.203 -0.759 -21.335 1.00 72.38 86 ALA A N 1
ATOM 612 C CA . ALA A 1 86 ? 22.732 0.454 -22.009 1.00 72.38 86 ALA A CA 1
ATOM 613 C C . ALA A 1 86 ? 21.447 0.223 -22.828 1.00 72.38 86 ALA A C 1
ATOM 615 O O . ALA A 1 86 ? 20.664 1.149 -23.028 1.00 72.38 86 ALA A O 1
ATOM 616 N N . THR A 1 87 ? 21.213 -1.013 -23.283 1.00 78.06 87 THR A N 1
ATOM 617 C CA . THR A 1 87 ? 19.980 -1.423 -23.968 1.00 78.06 87 THR A CA 1
ATOM 618 C C . THR A 1 87 ? 19.387 -2.649 -23.277 1.00 78.06 87 THR A C 1
ATOM 620 O O . THR A 1 87 ? 20.090 -3.612 -22.969 1.00 78.06 87 THR A O 1
ATOM 623 N N . GLN A 1 88 ? 18.091 -2.592 -22.978 1.00 79.62 88 GLN A N 1
ATOM 624 C CA . GLN A 1 88 ? 17.349 -3.713 -22.400 1.00 79.62 88 GLN A CA 1
ATOM 625 C C . GLN A 1 88 ? 16.721 -4.550 -23.512 1.00 79.62 88 GLN A C 1
ATOM 627 O O . GLN A 1 88 ? 16.324 -4.008 -24.542 1.00 79.62 88 GLN A O 1
ATOM 632 N N . SER A 1 89 ? 16.595 -5.858 -23.284 1.00 86.00 89 SER A N 1
ATOM 633 C CA . SER A 1 89 ? 15.862 -6.745 -24.189 1.00 86.00 89 SER A CA 1
ATOM 634 C C . SER A 1 89 ? 14.366 -6.407 -24.208 1.00 86.00 89 SER A C 1
ATOM 636 O O . SER A 1 89 ? 13.823 -5.862 -23.241 1.00 86.00 89 SER A O 1
ATOM 638 N N . ASP A 1 90 ? 13.668 -6.785 -25.279 1.00 83.81 90 ASP A N 1
ATOM 639 C CA . ASP A 1 90 ? 12.219 -6.565 -25.392 1.00 83.81 90 ASP A CA 1
ATOM 640 C C . ASP A 1 90 ? 11.441 -7.218 -24.235 1.00 83.81 90 ASP A C 1
ATOM 642 O O . ASP A 1 90 ? 10.500 -6.631 -23.695 1.00 83.81 90 ASP A O 1
ATOM 646 N N . LEU A 1 91 ? 11.886 -8.396 -23.785 1.00 85.31 91 LEU A N 1
ATOM 647 C CA . LEU A 1 91 ? 11.342 -9.107 -22.620 1.00 85.31 91 LEU A CA 1
ATOM 648 C C . LEU A 1 91 ? 11.526 -8.322 -21.309 1.00 85.31 91 LEU A C 1
ATOM 650 O O . LEU A 1 91 ? 10.594 -8.247 -20.497 1.00 85.31 91 LEU A O 1
ATOM 654 N N . ALA A 1 92 ? 12.677 -7.676 -21.116 1.00 85.69 92 ALA A N 1
ATOM 655 C CA . ALA A 1 92 ? 12.930 -6.835 -19.949 1.00 85.69 92 ALA A CA 1
ATOM 656 C C . ALA A 1 92 ? 12.046 -5.577 -19.970 1.00 85.69 92 ALA A C 1
ATOM 658 O O . ALA A 1 92 ? 11.468 -5.204 -18.947 1.00 85.69 92 ALA A O 1
ATOM 659 N N . ILE A 1 93 ? 11.852 -4.964 -21.142 1.00 85.00 93 ILE A N 1
ATOM 660 C CA . ILE A 1 93 ? 10.964 -3.802 -21.313 1.00 85.00 93 ILE A CA 1
ATOM 661 C C . ILE A 1 93 ? 9.508 -4.168 -20.993 1.00 85.00 93 ILE A C 1
ATOM 663 O O . ILE A 1 93 ? 8.814 -3.404 -20.314 1.00 85.00 93 ILE A O 1
ATOM 667 N N . VAL A 1 94 ? 9.028 -5.327 -21.454 1.00 86.44 94 VAL A N 1
ATOM 668 C CA . VAL A 1 94 ? 7.680 -5.820 -21.122 1.00 86.44 94 VAL A CA 1
ATOM 669 C C . VAL A 1 94 ? 7.538 -6.026 -19.615 1.00 86.44 94 VAL A C 1
ATOM 671 O O . VAL A 1 94 ? 6.556 -5.572 -19.027 1.00 86.44 94 VAL A O 1
ATOM 674 N N . SER A 1 95 ? 8.539 -6.621 -18.973 1.00 86.50 95 SER A N 1
ATOM 675 C CA . SER A 1 95 ? 8.523 -6.884 -17.529 1.00 86.50 95 SER A CA 1
ATOM 676 C C . SER A 1 95 ? 8.480 -5.591 -16.706 1.00 86.50 95 SER A C 1
ATOM 678 O O . SER A 1 95 ? 7.676 -5.470 -15.782 1.00 86.50 95 SER A O 1
ATOM 680 N N . ILE A 1 96 ? 9.233 -4.561 -17.110 1.00 86.62 96 ILE A N 1
ATOM 681 C CA . ILE A 1 96 ? 9.152 -3.217 -16.510 1.00 86.62 96 ILE A CA 1
ATOM 682 C C . ILE A 1 96 ? 7.737 -2.641 -16.650 1.00 86.62 96 ILE A C 1
ATOM 684 O O . ILE A 1 96 ? 7.177 -2.122 -15.681 1.00 86.62 96 ILE A O 1
ATOM 688 N N . LYS A 1 97 ? 7.118 -2.747 -17.834 1.00 84.06 97 LYS A N 1
ATOM 689 C CA . LYS A 1 97 ? 5.740 -2.269 -18.048 1.00 84.06 97 LYS A CA 1
ATOM 690 C C . LYS A 1 97 ? 4.741 -3.000 -17.146 1.00 84.06 97 LYS A C 1
ATOM 692 O O . LYS A 1 97 ? 3.837 -2.357 -16.618 1.00 84.06 97 LYS A O 1
ATOM 697 N N . VAL A 1 98 ? 4.910 -4.303 -16.922 1.00 86.25 98 VAL A N 1
ATOM 698 C CA . VAL A 1 98 ? 4.075 -5.077 -15.986 1.00 86.25 98 VAL A CA 1
ATOM 699 C C . VAL A 1 98 ? 4.199 -4.552 -14.562 1.00 86.25 98 VAL A C 1
ATOM 701 O O . VAL A 1 98 ? 3.178 -4.250 -13.944 1.00 86.25 98 VAL A O 1
ATOM 704 N N . CYS A 1 99 ? 5.419 -4.349 -14.076 1.00 86.88 99 CYS A N 1
ATOM 705 C CA . CYS A 1 99 ? 5.676 -3.862 -12.722 1.00 86.88 99 CYS A CA 1
ATOM 706 C C . CYS A 1 99 ? 5.173 -2.437 -12.463 1.00 86.88 99 CYS A C 1
ATOM 708 O O . CYS A 1 99 ? 4.724 -2.143 -11.359 1.00 86.88 99 CYS A O 1
ATOM 710 N N . PHE A 1 100 ? 5.233 -1.550 -13.460 1.00 79.81 100 PHE A N 1
ATOM 711 C CA . PHE A 1 100 ? 4.877 -0.135 -13.287 1.00 79.81 100 PHE A CA 1
ATOM 712 C C . PHE A 1 100 ? 3.455 0.229 -13.725 1.00 79.81 100 PHE A C 1
ATOM 714 O O . PHE A 1 100 ? 2.977 1.308 -13.374 1.00 79.81 100 PHE A O 1
ATOM 721 N N . ILE A 1 101 ? 2.784 -0.618 -14.509 1.00 82.12 101 ILE A N 1
ATOM 722 C CA . ILE A 1 101 ? 1.458 -0.316 -15.065 1.00 82.12 101 ILE A CA 1
ATOM 723 C C . ILE A 1 101 ? 0.444 -1.359 -14.619 1.00 82.12 101 ILE A C 1
ATOM 725 O O . ILE A 1 101 ? -0.456 -1.041 -13.848 1.00 82.12 101 ILE A O 1
ATOM 729 N N . TYR A 1 102 ? 0.585 -2.595 -15.092 1.00 83.81 102 TYR A N 1
ATOM 730 C CA . TYR A 1 102 ? -0.460 -3.604 -14.933 1.00 83.81 102 TYR A CA 1
ATOM 731 C C . TYR A 1 102 ? -0.619 -4.051 -13.480 1.00 83.81 102 TYR A C 1
ATOM 733 O O . TYR A 1 102 ? -1.742 -4.136 -12.987 1.00 83.81 102 TYR A O 1
ATOM 741 N N . LEU A 1 103 ? 0.493 -4.270 -12.776 1.00 86.75 103 LEU A N 1
ATOM 742 C CA . LEU A 1 103 ? 0.471 -4.719 -11.388 1.00 86.75 103 LEU A CA 1
ATOM 743 C C . LEU A 1 103 ? -0.112 -3.651 -10.439 1.00 86.75 103 LEU A C 1
ATOM 745 O O . LEU A 1 103 ? -1.045 -3.980 -9.709 1.00 86.75 103 LEU A O 1
ATOM 749 N N . PRO A 1 104 ? 0.305 -2.368 -10.489 1.00 85.06 104 PRO A N 1
ATOM 750 C CA . PRO A 1 104 ? -0.340 -1.316 -9.707 1.00 85.06 104 PRO A CA 1
ATOM 751 C C . PRO A 1 104 ? -1.832 -1.154 -10.014 1.00 85.06 104 PRO A C 1
ATOM 753 O O . PRO A 1 104 ? -2.622 -1.049 -9.083 1.00 85.06 104 PRO A O 1
ATOM 756 N N . ILE A 1 105 ? -2.240 -1.193 -11.292 1.00 86.62 105 ILE A N 1
ATOM 757 C CA . ILE A 1 105 ? -3.660 -1.090 -11.674 1.00 86.62 105 ILE A CA 1
ATOM 758 C C . ILE A 1 105 ? -4.471 -2.225 -11.049 1.00 86.62 105 ILE A C 1
ATOM 760 O O . ILE A 1 105 ? -5.516 -1.972 -10.455 1.00 86.62 105 ILE A O 1
ATOM 764 N N . PHE A 1 106 ? -3.984 -3.463 -11.151 1.00 89.12 106 PHE A N 1
ATOM 765 C CA . PHE A 1 106 ? -4.659 -4.626 -10.582 1.00 89.12 106 PHE A CA 1
ATOM 766 C C . PHE A 1 106 ? -4.848 -4.492 -9.065 1.00 89.12 106 PHE A C 1
ATOM 768 O O . PHE A 1 106 ? -5.956 -4.675 -8.562 1.00 89.12 106 PHE A O 1
ATOM 775 N N . ILE A 1 107 ? -3.792 -4.104 -8.343 1.00 88.88 107 ILE A N 1
ATOM 776 C CA . ILE A 1 107 ? -3.847 -3.917 -6.888 1.00 88.88 107 ILE A CA 1
ATOM 777 C C . ILE A 1 107 ? -4.796 -2.772 -6.509 1.00 88.88 107 ILE A C 1
ATOM 779 O O . ILE A 1 107 ? -5.582 -2.921 -5.576 1.00 88.88 107 ILE A O 1
ATOM 783 N N . THR A 1 108 ? -4.789 -1.656 -7.243 1.00 86.50 108 THR A N 1
ATOM 784 C CA . THR A 1 108 ? -5.714 -0.540 -6.992 1.00 86.50 108 THR A CA 1
ATOM 785 C C . THR A 1 108 ? -7.170 -0.928 -7.248 1.00 86.50 108 THR A C 1
ATOM 787 O O . THR A 1 108 ? -8.036 -0.574 -6.453 1.00 86.50 108 THR A O 1
ATOM 790 N N . VAL A 1 109 ? -7.466 -1.685 -8.309 1.00 89.88 109 VAL A N 1
ATOM 791 C CA . VAL A 1 109 ? -8.831 -2.179 -8.569 1.00 89.88 109 VAL A CA 1
ATOM 792 C C . VAL A 1 109 ? -9.290 -3.107 -7.447 1.00 89.88 109 VAL A C 1
ATOM 794 O O . VAL A 1 109 ? -10.400 -2.950 -6.942 1.00 89.88 109 VAL A O 1
ATOM 797 N N . LEU A 1 110 ? -8.427 -4.024 -7.004 1.00 90.38 110 LEU A N 1
ATOM 798 C CA . LEU A 1 110 ? -8.727 -4.903 -5.876 1.00 90.38 110 LEU A CA 1
ATOM 799 C C . LEU A 1 110 ? -8.997 -4.101 -4.593 1.00 90.38 110 LEU A C 1
ATOM 801 O O . LEU A 1 110 ? -9.963 -4.378 -3.887 1.00 90.38 110 LEU A O 1
ATOM 805 N N . GLN A 1 111 ? -8.196 -3.066 -4.326 1.00 86.81 111 GLN A N 1
ATOM 806 C CA . GLN A 1 111 ? -8.400 -2.157 -3.197 1.00 86.81 111 GLN A CA 1
ATOM 807 C C . GLN A 1 111 ? -9.753 -1.436 -3.274 1.00 86.81 111 GLN A C 1
ATOM 809 O O . GLN A 1 111 ? -10.449 -1.357 -2.264 1.00 86.81 111 GLN A O 1
ATOM 814 N N . ILE A 1 112 ? -10.155 -0.941 -4.449 1.00 87.75 112 ILE A N 1
ATOM 815 C CA . ILE A 1 112 ? -11.460 -0.285 -4.647 1.00 87.75 112 ILE A CA 1
ATOM 816 C C . ILE A 1 112 ? -12.605 -1.261 -4.366 1.00 87.75 112 ILE A C 1
ATOM 818 O O . ILE A 1 112 ? -13.565 -0.901 -3.687 1.00 87.75 112 ILE A O 1
ATOM 822 N N . ILE A 1 113 ? -12.498 -2.504 -4.843 1.00 90.12 113 ILE A N 1
ATOM 823 C CA . ILE A 1 113 ? -13.507 -3.538 -4.587 1.00 90.12 113 ILE A CA 1
ATOM 824 C C . ILE A 1 113 ? -13.623 -3.798 -3.084 1.00 90.12 113 ILE A C 1
ATOM 826 O O . ILE A 1 113 ? -14.731 -3.780 -2.557 1.00 90.12 113 ILE A O 1
ATOM 830 N N . ILE A 1 114 ? -12.506 -3.975 -2.375 1.00 87.12 114 ILE A N 1
ATOM 831 C CA . ILE A 1 114 ? -12.514 -4.193 -0.919 1.00 87.12 114 ILE A CA 1
ATOM 832 C C . ILE A 1 114 ? -13.143 -2.995 -0.194 1.00 87.12 114 ILE A C 1
ATOM 834 O O . ILE A 1 114 ? -14.008 -3.184 0.660 1.00 87.12 114 ILE A O 1
ATOM 838 N N . MET A 1 115 ? -12.777 -1.770 -0.578 1.00 83.81 115 MET A N 1
ATOM 839 C CA . MET A 1 115 ? -13.341 -0.550 0.007 1.00 83.81 115 MET A CA 1
ATOM 840 C C . MET A 1 115 ? -14.830 -0.366 -0.305 1.00 83.81 115 MET A C 1
ATOM 842 O O . MET A 1 115 ? -15.544 0.217 0.501 1.00 83.81 115 MET A O 1
ATOM 846 N N . SER A 1 116 ? -15.351 -0.911 -1.408 1.00 82.56 116 SER A N 1
ATOM 847 C CA . SER A 1 116 ? -16.794 -0.851 -1.701 1.00 82.56 116 SER A CA 1
ATOM 848 C C . SER A 1 116 ? -17.656 -1.619 -0.686 1.00 82.56 116 SER A C 1
ATOM 850 O O . SER A 1 116 ? -18.838 -1.316 -0.521 1.00 82.56 116 SER A O 1
ATOM 852 N N . PHE A 1 117 ? -17.064 -2.572 0.042 1.00 83.38 117 PHE A N 1
ATOM 853 C CA . PHE A 1 117 ? -17.714 -3.284 1.145 1.00 83.38 117 PHE A CA 1
ATOM 854 C C . PHE A 1 117 ? -17.538 -2.589 2.503 1.00 83.38 117 PHE A C 1
ATOM 856 O O . PHE A 1 117 ? -18.069 -3.072 3.507 1.00 83.38 117 PHE A O 1
ATOM 863 N N . TYR A 1 118 ? -16.821 -1.464 2.559 1.00 78.38 118 TYR A N 1
ATOM 864 C CA . TYR A 1 118 ? -16.615 -0.702 3.783 1.00 78.38 118 TYR A CA 1
ATOM 865 C C . TYR A 1 118 ? -17.903 0.034 4.170 1.00 78.38 118 TYR A C 1
ATOM 867 O O . TYR A 1 118 ? -18.344 0.968 3.505 1.00 78.38 118 TYR A O 1
ATOM 875 N N . LYS A 1 119 ? -18.544 -0.426 5.248 1.00 74.62 119 LYS A N 1
ATOM 876 C CA . LYS A 1 119 ? -19.806 0.139 5.756 1.00 74.62 119 LYS A CA 1
ATOM 877 C C . LYS A 1 119 ? -19.611 1.136 6.896 1.00 74.62 119 LYS A C 1
ATOM 879 O O . LYS A 1 119 ? -20.548 1.866 7.206 1.00 74.62 119 LYS A O 1
ATOM 884 N N . LEU A 1 120 ? -18.418 1.163 7.497 1.00 71.31 120 LEU A N 1
ATOM 885 C CA . LEU A 1 120 ? -18.159 1.902 8.732 1.00 71.31 120 LEU A CA 1
ATOM 886 C C . LEU A 1 120 ? -18.368 3.410 8.560 1.00 71.31 120 LEU A C 1
ATOM 888 O O . LEU A 1 120 ? -18.907 4.048 9.454 1.00 71.31 120 LEU A O 1
ATOM 892 N N . ASP A 1 121 ? -18.075 3.937 7.372 1.00 72.00 121 ASP A N 1
ATOM 893 C CA . ASP A 1 121 ? -18.253 5.349 7.013 1.00 72.00 121 ASP A CA 1
ATOM 894 C C . ASP A 1 121 ? -19.684 5.869 7.269 1.00 72.00 121 ASP A C 1
ATOM 896 O O . ASP A 1 121 ? -19.891 7.029 7.612 1.00 72.00 121 ASP A O 1
ATOM 900 N N . LYS A 1 122 ? -20.700 5.000 7.145 1.00 70.31 122 LYS A N 1
ATOM 901 C CA . LYS A 1 122 ? -22.111 5.367 7.372 1.00 70.31 122 LYS A CA 1
ATOM 902 C C . LYS A 1 122 ? -22.527 5.334 8.838 1.00 70.31 122 LYS A C 1
ATOM 904 O O . LYS A 1 122 ? -23.504 5.978 9.204 1.00 70.31 122 LYS A O 1
ATOM 909 N N . GLU A 1 123 ? -21.837 4.546 9.653 1.00 73.38 123 GLU A N 1
ATOM 910 C CA . GLU A 1 123 ? -22.171 4.338 11.065 1.00 73.38 123 GLU A CA 1
ATOM 911 C C . GLU A 1 123 ? -21.290 5.201 11.983 1.00 73.38 123 GLU A C 1
ATOM 913 O O . GLU A 1 123 ? -21.653 5.450 13.134 1.00 73.38 123 GLU A O 1
ATOM 918 N N . TYR A 1 124 ? -20.167 5.711 11.463 1.00 76.62 124 TYR A N 1
ATOM 919 C CA . TYR A 1 124 ? -19.128 6.397 12.230 1.00 76.62 124 TYR A CA 1
ATOM 920 C C . TYR A 1 124 ? -19.636 7.619 13.004 1.00 76.62 124 TYR A C 1
ATOM 922 O O . TYR A 1 124 ? -19.341 7.764 14.189 1.00 76.62 124 TYR A O 1
ATOM 930 N N . SER A 1 125 ? -20.478 8.459 12.393 1.00 73.56 125 SER A N 1
ATOM 931 C CA . SER A 1 125 ? -21.044 9.639 13.065 1.00 73.56 125 SER A CA 1
ATOM 932 C C . SER A 1 125 ? -21.904 9.284 14.281 1.00 73.56 125 SER A C 1
ATOM 934 O O . SER A 1 125 ? -21.920 10.017 15.267 1.00 73.56 125 SER A O 1
ATOM 936 N N . THR A 1 126 ? -22.619 8.158 14.226 1.00 73.75 126 THR A N 1
ATOM 937 C CA . THR A 1 126 ? -23.450 7.680 15.339 1.00 73.75 126 THR A CA 1
ATOM 938 C C . THR A 1 126 ? -22.575 7.135 16.464 1.00 73.75 126 THR A C 1
ATOM 940 O O . THR A 1 126 ? -22.782 7.482 17.623 1.00 73.75 126 THR A O 1
ATOM 943 N N . ILE A 1 127 ? -21.542 6.364 16.112 1.00 80.00 127 ILE A N 1
ATOM 944 C CA . ILE A 1 127 ? -20.569 5.794 17.056 1.00 80.00 127 ILE A CA 1
ATOM 945 C C . ILE A 1 127 ? -19.855 6.894 17.853 1.00 80.00 127 ILE A C 1
ATOM 947 O O . ILE A 1 127 ? -19.752 6.807 19.076 1.00 80.00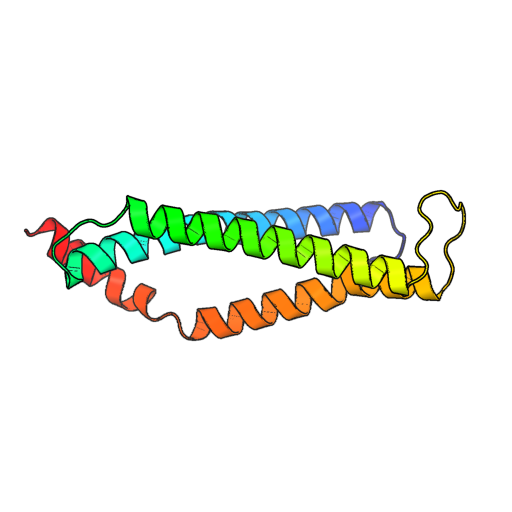 127 ILE A O 1
ATOM 951 N N . LEU A 1 128 ? -19.411 7.958 17.177 1.00 78.75 128 LEU A N 1
ATOM 952 C CA . LEU A 1 128 ? -18.743 9.105 17.803 1.00 78.75 128 LEU A CA 1
ATOM 953 C C . LEU A 1 128 ? -19.647 9.834 18.801 1.00 78.75 128 LEU A C 1
ATOM 955 O O . LEU A 1 128 ? -19.203 10.211 19.886 1.00 78.75 128 LEU A O 1
ATOM 959 N N . ASN A 1 129 ? -20.920 10.021 18.453 1.00 78.44 129 ASN A N 1
ATOM 960 C CA . ASN A 1 129 ? -21.883 10.657 19.348 1.00 78.44 129 ASN A CA 1
ATOM 961 C C . ASN A 1 129 ? -22.132 9.803 20.598 1.00 78.44 129 ASN A C 1
ATOM 963 O O . ASN A 1 129 ? -22.160 10.335 21.706 1.00 78.44 129 ASN A O 1
ATOM 967 N N . GLU A 1 130 ? -22.264 8.484 20.447 1.00 78.44 130 GLU A N 1
ATOM 968 C CA . GLU A 1 130 ? -22.475 7.579 21.582 1.00 78.44 130 GLU A CA 1
ATOM 969 C C . GLU A 1 130 ? -21.247 7.464 22.497 1.00 78.44 130 GLU A C 1
ATOM 971 O O . GLU A 1 130 ? -21.405 7.409 23.715 1.00 78.44 130 GLU A O 1
ATOM 976 N N . LEU A 1 131 ? -20.031 7.485 21.941 1.00 77.88 131 LEU A N 1
ATOM 977 C CA . LEU A 1 131 ? -18.790 7.492 22.725 1.00 77.88 131 LEU A CA 1
ATOM 978 C C . LEU A 1 131 ? -18.611 8.783 23.532 1.00 77.88 131 LEU A C 1
ATOM 980 O O . LEU A 1 131 ? -18.245 8.710 24.697 1.00 77.88 131 LEU A O 1
ATOM 984 N N . ASN A 1 132 ? -18.909 9.949 22.951 1.00 76.00 132 ASN A N 1
ATOM 985 C CA . ASN A 1 132 ? -18.780 11.242 23.640 1.00 76.00 132 ASN A CA 1
ATOM 986 C C . ASN A 1 132 ? -19.854 11.484 24.715 1.00 76.00 132 ASN A C 1
ATOM 988 O O . ASN A 1 132 ? -19.717 12.405 25.517 1.00 76.00 132 ASN A O 1
ATOM 992 N N . THR A 1 133 ? -20.942 10.707 24.702 1.00 70.62 133 THR A N 1
ATOM 993 C CA . THR A 1 133 ? -22.039 10.830 25.679 1.00 70.62 133 THR A CA 1
ATOM 994 C C . THR A 1 133 ? -21.824 9.939 26.915 1.00 70.62 133 THR A C 1
ATOM 996 O O . THR A 1 133 ? -22.544 10.085 27.903 1.00 70.62 133 THR A O 1
ATOM 999 N N . LYS A 1 134 ? -20.854 9.016 26.871 1.00 56.25 134 LYS A N 1
ATOM 1000 C CA . LYS A 1 134 ? -20.425 8.193 28.012 1.00 56.25 134 LYS A CA 1
ATOM 1001 C C . LYS A 1 134 ? -19.445 8.941 28.910 1.00 56.25 134 LYS A C 1
ATOM 1003 O O . LYS A 1 134 ? -19.521 8.695 30.134 1.00 56.25 134 LYS A O 1
#

InterPro domains:
  IPR036259 MFS transporter superfamily [SSF103473] (4-104)
  IPR039672 Lactose permease-like [PTHR11328] (11-126)

Secondary structure (DSSP, 8-state):
-HHHHTT-HHHHHHHHHHHHHHHHHHHHHHHHHHHHHHHHHHHHHSS--HHHHHHHHHHHHHHHHHHHHHHHHHHHHHTT--TT-SS--HHHHHHHHIIIIIHHHHHHHHHHHHHHT--HHHHHHHHHHHHHT-

Organism: Clostridioides difficile (NCBI:txid1496)

Solvent-accessible surface area (backbone atoms only — not comparable to full-atom values): 7606 Å² total; per-residue (Å²): 103,65,88,83,40,57,90,42,66,69,48,51,51,54,44,49,52,56,51,47,58,57,50,51,54,54,57,55,50,53,56,51,54,54,50,54,52,38,55,51,44,21,70,75,68,74,48,83,55,51,71,60,55,54,48,52,53,52,48,52,51,52,51,51,52,51,52,49,52,51,54,49,51,51,46,34,56,76,23,61,57,56,94,87,50,95,70,75,50,73,55,20,54,50,30,52,47,38,62,73,45,55,50,53,51,52,53,51,52,51,49,51,56,57,53,71,70,61,60,58,82,79,49,44,70,59,53,53,54,58,58,76,72,107

Radius of gyration: 20.46 Å; Cα contacts (8 Å, |Δi|>4): 66; chains: 1; bounding box: 48×30×53 Å

Sequence (134 aa):
MFIIVGQNYIGVIFASVIKGIGSAGIASTMFAIVSDTIEYGEWKTGYRTEGLINSASSFGFKVGNGLGSAILGAVLSIGGYVGTSATQSDLAIVSIKVCFIYLPIFITVLQIIIMSFYKLDKEYSTILNELNTK